Protein AF-A0AAN4ZSC1-F1 (afdb_monomer)

Foldseek 3Di:
DPDDVVVVLVVVLVVLVCCLVVLLVVLCVQQFFDDPVNLVQCQVVCCVPVVDHSVPDDDGDGDHRDQWGQDPVRDTDGDVSSVVSVVSNVVSVVVSVVSVVVVVVVVVVVVVVD

Mean predicted aligned error: 8.82 Å

Secondary structure (DSSP, 8-state):
----HHHHHHHHHHHHHHHHHHHHHHHHHHHHS--HHHHHHHHHHHHHHH---TTSS--S-------EEE-TTS-EEE-HHHHHHHHHHHHHHHHHHHHHHHHHHHHHHHHHH-

Organism: NCBI:txid1317129

Radius of gyration: 21.98 Å; Cα contacts (8 Å, |Δi|>4): 72; chains: 1; bounding box: 55×25×65 Å

Sequence (114 aa):
MKVRPWRNWLIVTTIADFIFVGGILFACFLGLIPTEVSRKAFAPILREVYNIDLFSMNKPGYLGIVYWVVNEEGFKEWIPRTVLVILWVIFLFFTTAAIILWCMLQIFWEFNKS

pLDDT: mean 80.47, std 10.05, range [44.56, 92.06]

Structure (mmCIF, N/CA/C/O backbone):
data_AF-A0AAN4ZSC1-F1
#
_entry.id   AF-A0AAN4ZSC1-F1
#
loop_
_atom_site.group_PDB
_atom_site.id
_atom_site.type_symbol
_atom_site.label_atom_id
_atom_site.label_alt_id
_atom_site.label_comp_id
_atom_site.label_asym_id
_atom_site.label_entity_id
_atom_site.label_seq_id
_atom_site.pdbx_PDB_ins_code
_atom_site.Cartn_x
_atom_site.Cartn_y
_atom_site.Cartn_z
_atom_site.occupancy
_atom_site.B_iso_or_equiv
_atom_site.auth_seq_id
_atom_site.auth_comp_id
_atom_site.auth_asym_id
_atom_site.auth_atom_id
_atom_site.pdbx_PDB_model_num
ATOM 1 N N . MET A 1 1 ? -32.750 5.640 28.656 1.00 44.56 1 MET A N 1
ATOM 2 C CA . MET A 1 1 ? -31.981 4.456 28.204 1.00 44.56 1 MET A CA 1
ATOM 3 C C . MET A 1 1 ? -30.499 4.756 28.368 1.00 44.56 1 MET A C 1
ATOM 5 O O . MET A 1 1 ? -30.047 5.740 27.800 1.00 44.56 1 MET A O 1
ATOM 9 N N . LYS A 1 2 ? -29.748 3.977 29.162 1.00 51.34 2 LYS A N 1
ATOM 10 C CA . LYS A 1 2 ? -28.281 4.115 29.237 1.00 51.34 2 LYS A CA 1
ATOM 11 C C . LYS A 1 2 ? -27.691 3.724 27.877 1.00 51.34 2 LYS A C 1
ATOM 13 O O . LYS A 1 2 ? -27.773 2.556 27.497 1.00 51.34 2 LYS A O 1
ATOM 18 N N . VAL A 1 3 ? -27.140 4.691 27.143 1.00 59.97 3 VAL A N 1
ATOM 19 C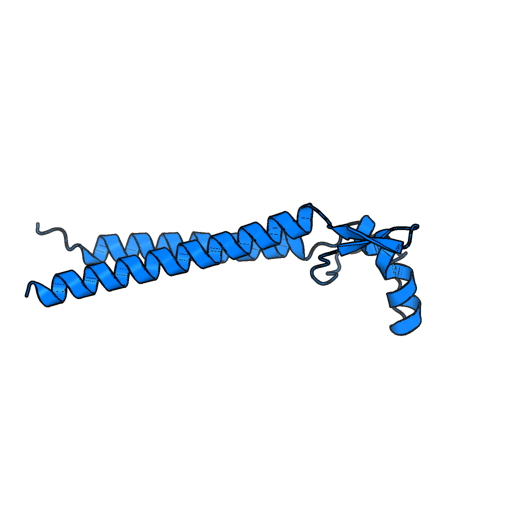 CA . VAL A 1 3 ? -26.345 4.429 25.936 1.00 59.97 3 VAL A CA 1
ATOM 20 C C . VAL A 1 3 ? -25.163 3.575 26.373 1.00 59.97 3 VAL A C 1
ATOM 22 O O . VAL A 1 3 ? -24.419 3.968 27.267 1.00 59.97 3 VAL A O 1
ATOM 25 N N . ARG A 1 4 ? -25.039 2.367 25.820 1.00 65.00 4 ARG A N 1
ATOM 26 C CA . ARG A 1 4 ? -23.932 1.479 26.167 1.00 65.00 4 ARG A CA 1
ATOM 27 C C . ARG A 1 4 ? -22.723 1.874 25.310 1.00 65.00 4 ARG A C 1
ATOM 29 O O . ARG A 1 4 ? -22.794 1.655 24.099 1.00 65.00 4 ARG A O 1
ATOM 36 N N . PRO A 1 5 ? -21.649 2.445 25.885 1.00 69.56 5 PRO A N 1
ATOM 37 C CA . PRO A 1 5 ? -20.542 3.009 25.111 1.00 69.56 5 PRO A CA 1
ATOM 38 C C . PRO A 1 5 ? -19.904 1.981 24.166 1.00 69.56 5 PRO A C 1
ATOM 40 O O . PRO A 1 5 ? -19.585 2.322 23.031 1.00 69.56 5 PRO A O 1
ATOM 43 N N . TRP A 1 6 ? -19.850 0.701 24.556 1.00 69.75 6 TRP A N 1
ATOM 44 C CA . TRP A 1 6 ? -19.326 -0.403 23.734 1.00 69.75 6 TRP A CA 1
ATOM 45 C C . TRP A 1 6 ? -19.985 -0.563 22.353 1.00 69.75 6 TRP A C 1
ATOM 47 O O . TRP A 1 6 ? -19.329 -1.018 21.420 1.00 69.75 6 TRP A O 1
ATOM 57 N N . ARG A 1 7 ? -21.257 -0.169 22.175 1.00 72.69 7 ARG A N 1
ATOM 58 C CA . ARG A 1 7 ? -21.910 -0.223 20.852 1.00 72.69 7 ARG A CA 1
ATOM 59 C C . ARG A 1 7 ? -21.344 0.819 19.891 1.00 72.69 7 ARG A C 1
ATOM 61 O O . ARG A 1 7 ? -21.202 0.523 18.711 1.00 72.69 7 ARG A O 1
ATOM 68 N N . ASN A 1 8 ? -20.997 2.005 20.390 1.00 78.00 8 ASN A N 1
ATOM 69 C CA . ASN A 1 8 ? -20.382 3.046 19.568 1.00 78.00 8 ASN A CA 1
ATOM 70 C C . ASN A 1 8 ? -18.958 2.637 19.169 1.00 78.00 8 ASN A C 1
ATOM 72 O O . ASN A 1 8 ? -18.567 2.837 18.023 1.00 78.00 8 ASN A O 1
ATOM 76 N N . TRP A 1 9 ? -18.229 1.979 20.075 1.00 75.81 9 TRP A N 1
ATOM 77 C CA . TRP A 1 9 ? -16.898 1.434 19.799 1.00 75.81 9 TRP A CA 1
ATOM 78 C C . TRP A 1 9 ? -16.910 0.374 18.697 1.00 75.81 9 TRP A C 1
ATOM 80 O O . TRP A 1 9 ? -16.109 0.469 17.775 1.00 75.81 9 TRP A O 1
ATOM 90 N N . LEU A 1 10 ? -17.859 -0.570 18.728 1.00 79.50 10 LEU A N 1
ATOM 91 C CA . LEU A 1 10 ? -17.992 -1.585 17.674 1.00 79.50 10 LEU A CA 1
ATOM 92 C C . LEU A 1 10 ? -18.278 -0.983 16.294 1.00 79.50 10 LEU A C 1
ATOM 94 O O . LEU A 1 10 ? -17.785 -1.485 15.286 1.00 79.50 10 LEU A O 1
ATOM 98 N N . ILE A 1 11 ? -19.071 0.088 16.229 1.00 84.31 11 ILE A N 1
ATOM 99 C CA . ILE A 1 11 ? -19.347 0.777 14.962 1.00 84.31 11 ILE A CA 1
ATOM 100 C C . ILE A 1 11 ? -18.068 1.440 14.440 1.00 84.31 11 ILE A C 1
ATOM 102 O O . ILE A 1 11 ? -17.740 1.285 13.267 1.00 84.31 11 ILE A O 1
ATOM 106 N N . VAL A 1 12 ? -17.317 2.125 15.310 1.00 82.19 12 VAL A N 1
ATOM 107 C CA . VAL A 1 12 ? -16.049 2.775 14.942 1.00 82.19 12 VAL A CA 1
ATOM 108 C C . VAL A 1 12 ? -15.022 1.755 14.452 1.00 82.19 12 VAL A C 1
ATOM 110 O O . VAL A 1 12 ? -14.413 1.977 13.407 1.00 82.19 12 VAL A O 1
ATOM 113 N N . THR A 1 13 ? -14.852 0.627 15.147 1.00 81.62 13 THR A N 1
ATOM 114 C CA . THR A 1 13 ? -13.902 -0.415 14.727 1.00 81.62 13 THR A CA 1
ATOM 115 C C . THR A 1 13 ? -14.314 -1.056 13.410 1.00 81.62 13 THR A C 1
ATOM 117 O O . THR A 1 13 ? -13.469 -1.246 12.545 1.00 81.62 13 THR A O 1
ATOM 120 N N . THR A 1 14 ? -15.609 -1.315 13.214 1.00 86.38 14 THR A N 1
ATOM 121 C CA . THR A 1 14 ? -16.126 -1.868 11.953 1.00 86.38 14 THR A CA 1
ATOM 122 C C . THR A 1 14 ? -15.867 -0.918 10.781 1.00 86.38 14 THR A C 1
ATOM 124 O O . THR A 1 14 ? -15.393 -1.343 9.732 1.00 86.38 14 THR A O 1
ATOM 127 N N . ILE A 1 15 ? -16.136 0.382 10.949 1.00 88.94 15 ILE A N 1
ATOM 128 C CA . ILE A 1 15 ? -15.876 1.389 9.908 1.00 88.94 15 ILE A CA 1
ATOM 129 C C . ILE A 1 15 ? -14.377 1.481 9.603 1.00 88.94 15 ILE A C 1
ATOM 131 O O . ILE A 1 15 ? -13.992 1.512 8.434 1.00 88.94 15 ILE A O 1
ATOM 135 N N . ALA A 1 16 ? -13.531 1.506 10.636 1.00 86.25 16 ALA A N 1
ATOM 136 C CA . ALA A 1 16 ? -12.082 1.543 10.469 1.00 86.25 16 ALA A CA 1
ATOM 137 C C . ALA A 1 16 ? -11.563 0.323 9.693 1.00 86.25 16 ALA A C 1
ATOM 139 O O . ALA A 1 16 ? -10.698 0.476 8.832 1.00 86.25 16 ALA A O 1
ATOM 140 N N . ASP A 1 17 ? -12.130 -0.859 9.941 1.00 86.19 17 ASP A N 1
ATOM 141 C CA . ASP A 1 17 ? -11.755 -2.099 9.261 1.00 86.19 17 ASP A CA 1
ATOM 142 C C . ASP A 1 17 ? -12.116 -2.063 7.767 1.00 86.19 17 ASP A C 1
ATOM 144 O O . ASP A 1 17 ? -11.279 -2.354 6.912 1.00 86.19 17 ASP A O 1
ATOM 148 N N . PHE A 1 18 ? -13.314 -1.578 7.416 1.00 91.75 18 PHE A N 1
ATOM 149 C CA . PHE A 1 18 ? -13.693 -1.372 6.012 1.00 91.75 18 PHE A CA 1
ATOM 150 C C . PHE A 1 18 ? -12.776 -0.378 5.290 1.00 91.75 18 PHE A C 1
ATOM 152 O O . PHE A 1 18 ? -12.392 -0.620 4.144 1.00 91.75 18 PHE A O 1
ATOM 159 N N . ILE A 1 19 ? -12.409 0.728 5.947 1.00 90.31 19 ILE A N 1
ATOM 160 C CA . ILE A 1 19 ? -11.476 1.716 5.387 1.00 90.31 19 ILE A CA 1
ATOM 161 C C . ILE A 1 19 ? -10.095 1.089 5.188 1.00 90.31 19 ILE A C 1
ATOM 163 O O . ILE A 1 19 ? -9.471 1.304 4.150 1.00 90.31 19 ILE A O 1
ATOM 167 N N . PHE A 1 20 ? -9.627 0.294 6.151 1.00 89.19 20 PHE A N 1
ATOM 168 C CA . PHE A 1 20 ? -8.337 -0.375 6.070 1.00 89.19 20 PHE A CA 1
ATOM 169 C C . PHE A 1 20 ? -8.305 -1.399 4.934 1.00 89.19 20 PHE A C 1
ATOM 171 O O . PHE A 1 20 ? -7.485 -1.277 4.027 1.00 89.19 20 PHE A O 1
ATOM 178 N N . VAL A 1 21 ? -9.231 -2.362 4.924 1.00 90.25 21 VAL A N 1
ATOM 179 C CA . VAL A 1 21 ? -9.299 -3.409 3.894 1.00 90.25 21 VAL A CA 1
ATOM 180 C C . VAL A 1 21 ? -9.514 -2.798 2.510 1.00 90.25 21 VAL A C 1
ATOM 182 O O . VAL A 1 21 ? -8.786 -3.125 1.572 1.00 90.25 21 VAL A O 1
ATOM 185 N N . GLY A 1 22 ? -10.460 -1.864 2.375 1.00 91.25 22 GLY A N 1
ATOM 186 C CA . GLY A 1 22 ? -10.713 -1.165 1.115 1.00 91.25 22 GLY A CA 1
ATOM 187 C C . GLY A 1 22 ? -9.504 -0.356 0.645 1.00 91.25 22 GLY A C 1
ATOM 188 O O . GLY A 1 22 ? -9.150 -0.391 -0.533 1.00 91.25 22 GLY A O 1
ATOM 189 N N . GLY A 1 23 ? -8.821 0.318 1.570 1.00 90.56 23 GLY A N 1
ATOM 190 C CA . GLY A 1 23 ? -7.612 1.083 1.297 1.00 90.56 23 GLY A CA 1
ATOM 191 C C . GLY A 1 23 ? -6.429 0.213 0.866 1.00 90.56 23 GLY A C 1
ATOM 192 O O . GLY A 1 23 ? -5.719 0.592 -0.064 1.00 90.56 23 GLY A O 1
ATOM 193 N N . ILE A 1 24 ? -6.242 -0.961 1.478 1.00 89.00 24 ILE A N 1
ATOM 194 C CA . ILE A 1 24 ? -5.219 -1.938 1.075 1.00 89.00 24 ILE A CA 1
ATOM 195 C C . ILE A 1 24 ? -5.538 -2.512 -0.304 1.00 89.00 24 ILE A C 1
ATOM 197 O O . ILE A 1 24 ? -4.659 -2.537 -1.162 1.00 89.00 24 ILE A O 1
ATOM 201 N N . LEU A 1 25 ? -6.787 -2.910 -0.563 1.00 90.12 25 LEU A N 1
ATOM 202 C CA . LEU A 1 25 ? -7.193 -3.401 -1.883 1.00 90.12 25 LEU A CA 1
ATOM 203 C C . LEU A 1 25 ? -6.957 -2.342 -2.964 1.00 90.12 25 LEU A C 1
ATOM 205 O O . LEU A 1 25 ? -6.376 -2.642 -4.006 1.00 90.12 25 LEU A O 1
ATOM 209 N N . PHE A 1 26 ? -7.338 -1.093 -2.699 1.00 88.31 26 PHE A N 1
ATOM 210 C CA . PHE A 1 26 ? -7.096 0.023 -3.608 1.00 88.31 26 PHE A CA 1
ATOM 211 C C . PHE A 1 26 ? -5.598 0.267 -3.845 1.00 88.31 26 PHE A C 1
ATOM 213 O O . PHE A 1 26 ? -5.170 0.438 -4.987 1.00 88.31 26 PHE A O 1
ATOM 220 N N . ALA A 1 27 ? -4.782 0.208 -2.789 1.00 87.38 27 ALA A N 1
ATOM 221 C CA . ALA A 1 27 ? -3.329 0.302 -2.886 1.00 87.38 27 ALA A CA 1
ATOM 222 C C . ALA A 1 27 ? -2.729 -0.843 -3.717 1.00 87.38 27 ALA A C 1
ATOM 224 O O . ALA A 1 27 ? -1.869 -0.593 -4.557 1.00 87.38 27 ALA A O 1
ATOM 225 N N . CYS A 1 28 ? -3.212 -2.078 -3.556 1.00 84.31 28 CYS A N 1
ATOM 226 C CA . CYS A 1 28 ? -2.813 -3.214 -4.384 1.00 84.31 28 CYS A CA 1
ATOM 227 C C . CYS A 1 28 ? -3.186 -2.996 -5.854 1.00 84.31 28 CYS A C 1
ATOM 229 O O . CYS A 1 28 ? -2.342 -3.190 -6.725 1.00 84.31 28 CYS A O 1
ATOM 231 N N . PHE A 1 29 ? -4.406 -2.534 -6.143 1.00 84.12 29 PHE A N 1
ATOM 232 C CA . PHE A 1 29 ? -4.817 -2.206 -7.510 1.00 84.12 29 PHE A CA 1
ATOM 233 C C . PHE A 1 29 ? -3.926 -1.129 -8.132 1.00 84.12 29 PHE A C 1
ATOM 235 O O . PHE A 1 29 ? -3.508 -1.260 -9.278 1.00 84.12 29 PHE A O 1
ATOM 242 N N . LEU A 1 30 ? -3.583 -0.074 -7.396 1.00 83.12 30 LEU A N 1
ATOM 243 C CA . LEU A 1 30 ? -2.714 0.973 -7.929 1.00 83.12 30 LEU A CA 1
ATOM 244 C C . LEU A 1 30 ? -1.246 0.545 -8.029 1.00 83.12 30 LEU A C 1
ATOM 246 O O . LEU A 1 30 ? -0.584 0.905 -8.997 1.00 83.12 30 LEU A O 1
ATOM 250 N N . GLY A 1 31 ? -0.730 -0.198 -7.054 1.00 79.31 31 GLY A N 1
ATOM 251 C CA . GLY A 1 31 ? 0.688 -0.543 -6.949 1.00 79.31 31 GLY A CA 1
ATOM 252 C C . GLY A 1 31 ? 1.115 -1.752 -7.778 1.00 79.31 31 GLY A C 1
ATOM 253 O O . GLY A 1 31 ? 2.257 -1.793 -8.224 1.00 79.31 31 GLY A O 1
ATOM 254 N N . LEU A 1 32 ? 0.220 -2.722 -7.995 1.00 76.94 32 LEU A N 1
ATOM 255 C CA . LEU A 1 32 ? 0.524 -3.961 -8.725 1.00 76.94 32 LEU A CA 1
ATOM 256 C C . LEU A 1 32 ? 0.232 -3.866 -10.227 1.00 76.94 32 LEU A C 1
ATOM 258 O O . LEU A 1 32 ? 0.603 -4.766 -10.979 1.00 76.94 32 LEU A O 1
ATOM 262 N N . ILE A 1 33 ? -0.436 -2.799 -10.679 1.00 78.12 33 ILE A N 1
ATOM 263 C CA . ILE A 1 33 ? -0.598 -2.544 -12.112 1.00 78.12 33 ILE A CA 1
ATOM 264 C C . ILE A 1 33 ? 0.728 -1.988 -12.650 1.00 78.12 33 ILE A C 1
ATOM 266 O O . ILE A 1 33 ? 1.107 -0.873 -12.263 1.00 78.12 33 ILE A O 1
ATOM 270 N N . PRO A 1 34 ? 1.419 -2.722 -13.546 1.00 73.44 34 PRO A N 1
ATOM 271 C CA . PRO A 1 34 ? 2.682 -2.277 -14.108 1.00 73.44 34 PRO A CA 1
ATOM 272 C C . PRO A 1 34 ? 2.502 -0.981 -14.884 1.00 73.44 34 PRO A C 1
ATOM 274 O O . PRO A 1 34 ? 1.588 -0.830 -15.695 1.00 73.44 34 PRO A O 1
ATOM 277 N N . THR A 1 35 ? 3.419 -0.048 -1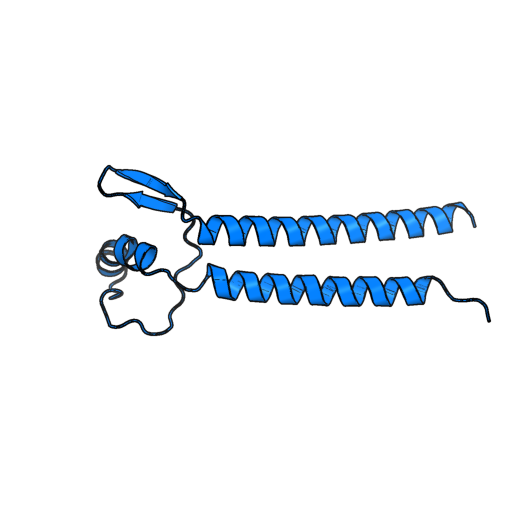4.665 1.00 76.06 35 THR A N 1
ATOM 278 C CA . THR A 1 35 ? 3.528 1.149 -15.499 1.00 76.06 35 THR A CA 1
ATOM 279 C C . THR A 1 35 ? 4.359 0.833 -16.736 1.00 76.06 35 THR A C 1
ATOM 281 O O . THR A 1 35 ? 5.276 0.011 -16.685 1.00 76.06 35 THR A O 1
ATOM 284 N N . GLU A 1 36 ? 4.099 1.529 -17.842 1.00 79.19 36 GLU A N 1
ATOM 285 C CA . GLU A 1 36 ? 4.883 1.380 -19.077 1.00 79.19 36 GLU A CA 1
ATOM 286 C C . GLU A 1 36 ? 6.385 1.624 -18.861 1.00 79.19 36 GLU A C 1
ATOM 288 O O . GLU A 1 36 ? 7.217 0.969 -19.486 1.00 79.19 36 GLU A O 1
ATOM 293 N N . VAL A 1 37 ? 6.733 2.512 -17.925 1.00 78.75 37 VAL A N 1
ATOM 294 C CA . VAL A 1 37 ? 8.119 2.794 -17.521 1.00 78.75 37 VAL A CA 1
ATOM 295 C C . VAL A 1 37 ? 8.767 1.553 -16.907 1.00 78.75 37 VAL A C 1
ATOM 297 O O . VAL A 1 37 ? 9.798 1.090 -17.388 1.00 78.75 37 VAL A O 1
ATOM 300 N N . SER A 1 38 ? 8.127 0.962 -15.892 1.00 77.56 38 SER A N 1
ATOM 301 C CA . SER A 1 38 ? 8.624 -0.269 -15.268 1.00 77.56 38 SER A CA 1
ATOM 302 C C . SER A 1 38 ? 8.687 -1.426 -16.271 1.00 77.56 38 SER A C 1
ATOM 304 O O . SER A 1 38 ? 9.673 -2.154 -16.323 1.00 77.56 38 SER A O 1
ATOM 306 N N . ARG A 1 39 ? 7.683 -1.548 -17.147 1.00 78.38 39 ARG A N 1
ATOM 307 C CA . ARG A 1 39 ? 7.621 -2.605 -18.156 1.00 78.38 39 ARG A CA 1
ATOM 308 C C . ARG A 1 39 ? 8.815 -2.550 -19.101 1.00 78.38 39 ARG A C 1
ATOM 310 O O . ARG A 1 39 ? 9.461 -3.570 -19.296 1.00 78.38 39 ARG A O 1
ATOM 317 N N . LYS A 1 40 ? 9.143 -1.371 -19.636 1.00 80.81 40 LYS A N 1
ATOM 318 C CA . LYS A 1 40 ? 10.302 -1.195 -20.524 1.00 80.81 40 LYS A CA 1
ATOM 319 C C . LYS A 1 40 ? 11.627 -1.469 -19.816 1.00 80.81 40 LYS A C 1
ATOM 321 O O . LYS A 1 40 ? 12.4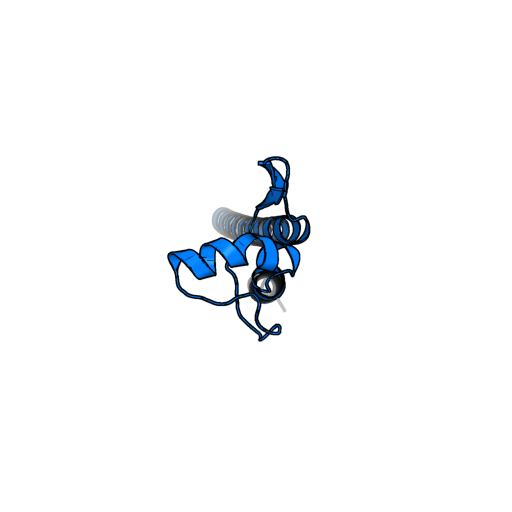84 -2.121 -20.400 1.00 80.81 40 LYS A O 1
ATOM 326 N N . ALA A 1 41 ? 11.767 -1.022 -18.568 1.00 81.94 41 ALA A N 1
ATOM 327 C CA . ALA A 1 41 ? 12.992 -1.213 -17.796 1.00 81.94 41 ALA A CA 1
ATOM 328 C C . ALA A 1 41 ? 13.279 -2.697 -17.496 1.00 81.94 41 ALA A C 1
ATOM 330 O O . ALA A 1 41 ? 14.419 -3.140 -17.610 1.00 81.94 41 ALA A O 1
ATOM 331 N N . PHE A 1 42 ? 12.253 -3.484 -17.150 1.00 81.62 42 PHE A N 1
ATOM 332 C CA . PHE A 1 42 ? 12.427 -4.898 -16.786 1.00 81.62 42 PHE A CA 1
ATOM 333 C C . PHE A 1 42 ? 12.225 -5.883 -17.942 1.00 81.62 42 PHE A C 1
ATOM 335 O O . PHE A 1 42 ? 12.624 -7.039 -17.815 1.00 81.62 42 PHE A O 1
ATOM 342 N N . ALA A 1 43 ? 11.651 -5.451 -19.070 1.00 83.19 43 ALA A N 1
ATOM 343 C CA . ALA A 1 43 ? 11.452 -6.288 -20.252 1.00 83.19 43 ALA A CA 1
ATOM 344 C C . ALA A 1 43 ? 12.707 -7.037 -20.739 1.00 83.19 43 ALA A C 1
ATOM 346 O O . ALA A 1 43 ? 12.584 -8.240 -20.976 1.00 83.19 43 ALA A O 1
ATOM 347 N N . PRO A 1 44 ? 13.900 -6.416 -20.874 1.00 84.88 44 PRO A N 1
ATOM 348 C CA . PRO A 1 44 ? 15.082 -7.148 -21.330 1.00 84.88 44 PRO A CA 1
ATOM 349 C C . PRO A 1 44 ? 15.500 -8.238 -20.334 1.00 84.88 44 PRO A C 1
ATOM 351 O O . PRO A 1 44 ? 15.692 -9.383 -20.731 1.00 84.88 44 PRO A O 1
ATOM 354 N N . ILE A 1 45 ? 15.537 -7.915 -19.037 1.00 84.31 45 ILE A N 1
ATOM 355 C CA . ILE A 1 45 ? 15.9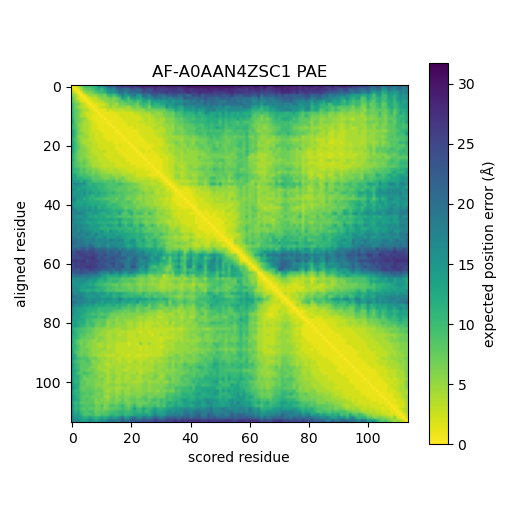63 -8.839 -17.974 1.00 84.31 45 ILE A CA 1
ATOM 356 C C . ILE A 1 45 ? 14.994 -10.020 -17.850 1.00 84.31 45 ILE A C 1
ATOM 358 O O . ILE A 1 45 ? 15.414 -11.171 -17.758 1.00 84.31 45 ILE A O 1
ATOM 362 N N . LEU A 1 46 ? 13.685 -9.756 -17.857 1.00 84.06 46 LEU A N 1
ATOM 363 C CA . LEU A 1 46 ? 12.668 -10.804 -17.730 1.00 84.06 46 LEU A CA 1
ATOM 364 C C . LEU A 1 46 ? 12.622 -11.721 -18.953 1.00 84.06 46 LEU A C 1
ATOM 366 O O . LEU A 1 46 ? 12.383 -12.922 -18.814 1.00 84.06 46 LEU A O 1
ATOM 370 N N . ARG A 1 47 ? 12.905 -11.180 -20.137 1.00 83.62 47 ARG A N 1
ATOM 371 C CA . ARG A 1 47 ? 13.020 -11.973 -21.356 1.00 83.62 47 ARG A CA 1
ATOM 372 C C . ARG A 1 47 ? 14.270 -12.846 -21.348 1.00 83.62 47 ARG A C 1
ATOM 374 O O . ARG A 1 47 ? 14.180 -14.013 -21.697 1.00 83.62 47 ARG A O 1
ATOM 381 N N . GLU A 1 48 ? 15.413 -12.302 -20.948 1.00 87.31 48 GLU A N 1
ATOM 382 C CA . GLU A 1 48 ? 16.685 -13.029 -20.960 1.00 87.31 48 GLU A CA 1
ATOM 383 C C . GLU A 1 48 ? 16.746 -14.118 -19.882 1.00 87.31 48 GLU A C 1
ATOM 385 O O . GLU A 1 48 ? 17.085 -15.261 -20.174 1.00 87.31 48 GLU A O 1
ATOM 390 N N . VAL A 1 49 ? 16.377 -13.784 -18.642 1.00 88.50 49 VAL A N 1
ATOM 391 C CA . VAL A 1 49 ? 16.545 -14.681 -17.486 1.00 88.50 49 VAL A CA 1
ATOM 392 C C . VAL A 1 49 ? 15.379 -15.656 -17.339 1.00 88.50 49 VAL A C 1
ATOM 394 O O . VAL A 1 49 ? 15.579 -16.813 -16.976 1.00 88.50 49 VAL A O 1
ATOM 397 N N . TYR A 1 50 ? 14.155 -15.196 -17.608 1.00 83.06 50 TYR A N 1
ATOM 398 C CA . TYR A 1 50 ? 12.933 -15.958 -17.329 1.00 83.06 50 TYR A CA 1
ATOM 399 C C . TYR A 1 50 ? 12.154 -16.349 -18.591 1.00 83.06 50 TYR A C 1
ATOM 401 O O . TYR A 1 50 ? 11.137 -17.031 -18.482 1.00 83.06 50 TYR A O 1
ATOM 409 N N . ASN A 1 51 ? 12.613 -15.947 -19.782 1.00 81.69 51 ASN A N 1
ATOM 410 C CA . ASN A 1 51 ? 11.933 -16.181 -21.060 1.00 81.69 51 ASN A CA 1
ATOM 411 C C . ASN A 1 51 ? 10.489 -15.629 -21.101 1.00 81.69 51 ASN A C 1
ATOM 413 O O . ASN A 1 51 ? 9.603 -16.206 -21.733 1.00 81.69 51 ASN A O 1
ATOM 417 N N . ILE A 1 52 ? 10.243 -14.507 -20.409 1.00 80.31 52 ILE A N 1
ATOM 418 C CA . ILE A 1 52 ? 8.944 -13.818 -20.363 1.00 80.31 52 ILE A CA 1
ATOM 419 C C . ILE A 1 52 ? 8.983 -12.595 -21.288 1.00 80.31 52 ILE A C 1
ATOM 421 O O . ILE A 1 52 ? 9.737 -11.652 -21.050 1.00 80.31 52 ILE A O 1
ATOM 425 N N . ASP A 1 53 ? 8.143 -12.576 -22.326 1.00 78.06 53 ASP A N 1
ATOM 426 C CA . ASP A 1 53 ? 8.084 -11.461 -23.279 1.00 78.06 53 ASP A CA 1
ATOM 427 C C . ASP A 1 53 ? 7.123 -10.337 -22.844 1.00 78.06 53 ASP A C 1
ATOM 429 O O . ASP A 1 53 ? 5.915 -10.361 -23.109 1.00 78.06 53 ASP A O 1
ATOM 433 N N . LEU A 1 54 ? 7.687 -9.308 -22.208 1.00 72.94 54 LEU A N 1
ATOM 434 C CA . LEU A 1 54 ? 6.978 -8.085 -21.816 1.00 72.94 54 LEU A CA 1
ATOM 435 C C . LEU A 1 54 ? 6.832 -7.043 -22.940 1.00 72.94 54 LEU A C 1
ATOM 437 O O . LEU A 1 54 ? 6.155 -6.032 -22.729 1.00 72.94 54 LEU A O 1
ATOM 441 N N . PHE A 1 55 ? 7.438 -7.261 -24.115 1.00 74.62 55 PHE A N 1
ATOM 442 C CA . PHE A 1 55 ? 7.294 -6.365 -25.273 1.00 74.62 55 PHE A CA 1
ATOM 443 C C . PHE A 1 55 ? 5.977 -6.580 -26.029 1.00 74.62 55 PHE A C 1
ATOM 445 O O . PHE A 1 55 ? 5.588 -5.751 -26.853 1.00 74.62 55 PHE A O 1
ATOM 452 N N . SER A 1 56 ? 5.273 -7.675 -25.739 1.00 71.56 56 SER A N 1
ATOM 453 C CA . SER A 1 56 ? 3.954 -7.966 -26.292 1.00 71.56 56 SER A CA 1
ATOM 454 C C . SER A 1 56 ? 2.909 -6.891 -25.923 1.00 71.56 56 SER A C 1
ATOM 456 O O . SER A 1 56 ? 3.066 -6.121 -24.965 1.00 71.56 56 SER A O 1
ATOM 458 N N . MET A 1 57 ? 1.831 -6.789 -26.721 1.00 65.94 57 MET A N 1
ATOM 459 C CA . MET A 1 57 ? 0.719 -5.865 -26.434 1.00 65.94 57 MET A CA 1
ATOM 460 C C . MET A 1 57 ? 0.234 -6.051 -24.997 1.00 65.94 57 MET A C 1
ATOM 462 O O . MET A 1 57 ? 0.087 -7.183 -24.541 1.00 65.94 57 MET A O 1
ATOM 466 N N . ASN A 1 58 ? -0.002 -4.929 -24.313 1.00 56.94 58 ASN A N 1
ATOM 467 C CA . ASN A 1 58 ? -0.277 -4.872 -22.882 1.00 56.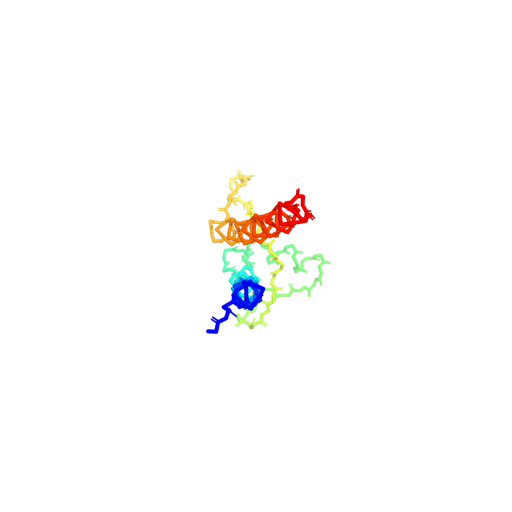94 58 ASN A CA 1
ATOM 468 C C . ASN A 1 58 ? -1.518 -5.720 -22.540 1.00 56.94 58 ASN A C 1
ATOM 470 O O . ASN A 1 58 ? -2.657 -5.297 -22.735 1.00 56.94 58 ASN A O 1
ATOM 474 N N . LYS A 1 59 ? -1.284 -6.956 -22.095 1.00 57.59 59 LYS A N 1
ATOM 475 C CA . LYS A 1 59 ? -2.296 -7.827 -21.497 1.00 57.59 59 LYS A CA 1
ATOM 476 C C . LYS A 1 59 ? -2.256 -7.605 -19.985 1.00 57.59 59 LYS A C 1
ATOM 478 O O . LYS A 1 59 ? -1.164 -7.402 -19.454 1.00 57.59 59 LYS A O 1
ATOM 483 N N . PRO A 1 60 ? -3.400 -7.647 -19.280 1.00 53.66 60 PRO A N 1
ATOM 484 C CA . PRO A 1 60 ? -3.425 -7.444 -17.837 1.00 53.66 60 PRO A CA 1
ATOM 485 C C . PRO A 1 60 ? -2.556 -8.510 -17.159 1.00 53.66 60 PRO A C 1
ATOM 487 O O . PRO A 1 60 ? -2.884 -9.693 -17.159 1.00 53.66 60 PRO A O 1
ATOM 490 N N . GLY A 1 61 ? -1.422 -8.078 -16.622 1.00 55.41 61 GLY A N 1
ATOM 491 C CA . GLY A 1 61 ? -0.469 -8.896 -15.890 1.00 55.41 61 GLY A CA 1
ATOM 492 C C . GLY A 1 61 ? 0.116 -8.069 -14.756 1.00 55.41 61 GLY A C 1
ATOM 493 O O . GLY A 1 61 ? 0.216 -6.848 -14.864 1.00 55.41 61 GLY A O 1
ATOM 494 N N . TYR A 1 62 ? 0.461 -8.720 -13.652 1.00 56.50 62 TYR A N 1
ATOM 495 C CA . TYR A 1 62 ? 0.987 -8.053 -12.467 1.00 56.50 62 TYR A CA 1
ATOM 496 C C . TYR A 1 62 ? 2.510 -8.135 -12.491 1.00 56.50 62 TYR A C 1
ATOM 498 O O . TYR A 1 62 ? 3.081 -9.221 -12.392 1.00 56.50 62 TYR A O 1
ATOM 506 N N . LEU A 1 63 ? 3.170 -6.988 -12.622 1.00 61.25 63 LEU A N 1
ATOM 507 C CA . LEU A 1 63 ? 4.569 -6.872 -12.230 1.00 61.25 63 LEU A CA 1
ATOM 508 C C . LEU A 1 63 ? 4.548 -6.569 -10.729 1.00 61.25 63 LEU A 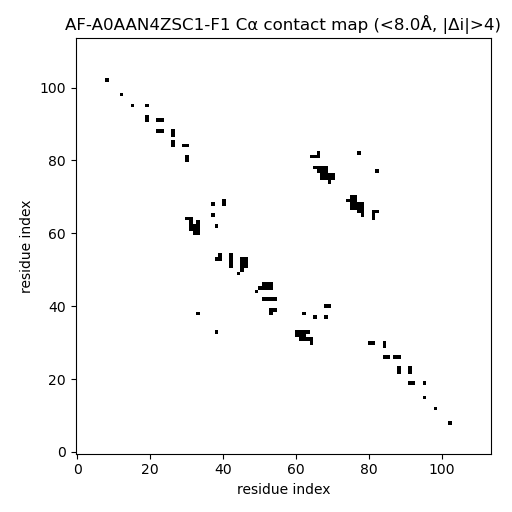C 1
ATOM 510 O O . LEU A 1 63 ? 3.724 -5.771 -10.278 1.00 61.25 63 LEU A O 1
ATOM 514 N N . GLY A 1 64 ? 5.396 -7.235 -9.943 1.00 64.88 64 GLY A N 1
ATOM 515 C CA . GLY A 1 64 ? 5.519 -6.934 -8.514 1.00 64.88 64 GLY A CA 1
ATOM 516 C C . GLY A 1 64 ? 5.755 -5.438 -8.268 1.00 64.88 64 GLY A C 1
ATOM 517 O O . GLY A 1 64 ? 6.124 -4.700 -9.179 1.00 64.88 64 GLY A O 1
ATOM 518 N N . ILE A 1 65 ? 5.545 -4.977 -7.034 1.00 67.88 65 ILE A N 1
ATOM 519 C CA . ILE A 1 65 ? 5.700 -3.557 -6.682 1.00 67.88 65 ILE A CA 1
ATOM 520 C C . ILE A 1 65 ? 7.135 -3.101 -6.997 1.00 67.88 65 ILE A C 1
ATOM 522 O O . ILE A 1 65 ? 8.081 -3.467 -6.300 1.00 67.88 65 ILE A O 1
ATOM 526 N N . VAL A 1 66 ? 7.293 -2.296 -8.052 1.00 76.56 66 VAL A N 1
ATOM 527 C CA . VAL A 1 66 ? 8.579 -1.710 -8.448 1.00 76.56 66 VAL A CA 1
ATOM 528 C C . VAL A 1 66 ? 8.750 -0.361 -7.761 1.00 76.56 66 VAL A C 1
ATOM 530 O O . VAL A 1 66 ? 8.055 0.606 -8.079 1.00 76.56 66 VAL A O 1
ATOM 533 N N . TYR A 1 67 ? 9.710 -0.294 -6.841 1.00 76.75 67 TYR A N 1
ATOM 534 C CA . TYR A 1 67 ? 10.031 0.900 -6.053 1.00 76.75 67 TYR A CA 1
ATOM 535 C C . TYR A 1 67 ? 10.855 1.933 -6.833 1.00 76.75 67 TYR A C 1
ATOM 537 O O . TYR A 1 67 ? 10.625 3.137 -6.722 1.00 76.75 67 TYR A O 1
ATOM 545 N N . TRP A 1 68 ? 11.813 1.455 -7.626 1.00 82.75 68 TRP A N 1
ATOM 546 C CA . TRP A 1 68 ? 12.761 2.275 -8.370 1.00 82.75 68 TRP A CA 1
ATOM 547 C C . TRP A 1 68 ? 13.171 1.575 -9.671 1.00 82.75 68 TRP A C 1
ATOM 549 O O . TRP A 1 68 ? 13.097 0.349 -9.774 1.00 82.75 68 TRP A O 1
ATOM 559 N N . VAL A 1 69 ? 13.601 2.362 -10.653 1.00 84.12 69 VAL A N 1
ATOM 560 C CA . VAL A 1 69 ? 14.170 1.904 -11.930 1.00 84.12 69 VAL A CA 1
ATOM 561 C C . VAL A 1 69 ? 15.551 2.526 -12.130 1.00 84.12 69 VAL A C 1
ATOM 563 O O . VAL A 1 69 ? 15.852 3.569 -11.555 1.00 84.12 69 VAL A O 1
ATOM 566 N N . VAL A 1 70 ? 16.417 1.865 -12.897 1.00 81.88 70 VAL A N 1
ATOM 567 C CA . VAL A 1 70 ? 17.709 2.432 -13.315 1.00 81.88 70 VAL A CA 1
ATOM 568 C C . VAL A 1 70 ? 17.466 3.239 -14.586 1.00 81.88 70 VAL A C 1
ATOM 570 O O . VAL A 1 70 ? 16.951 2.684 -15.555 1.00 81.88 70 VAL A O 1
ATOM 573 N N . ASN A 1 71 ? 17.801 4.527 -14.576 1.00 80.25 71 ASN A N 1
ATOM 574 C CA . ASN A 1 71 ? 17.761 5.371 -15.770 1.00 80.25 71 ASN A CA 1
ATOM 575 C C . ASN A 1 71 ? 18.940 5.037 -16.713 1.00 80.25 71 ASN A C 1
ATOM 577 O O . ASN A 1 71 ? 19.886 4.365 -16.307 1.00 80.25 71 ASN A O 1
ATOM 581 N N . GLU A 1 72 ? 18.926 5.531 -17.952 1.00 80.81 72 GLU A N 1
ATOM 582 C CA . GLU A 1 72 ? 19.979 5.308 -18.961 1.00 80.81 72 GLU A CA 1
ATOM 583 C C . GLU A 1 72 ? 21.380 5.732 -18.477 1.00 80.81 72 GLU A C 1
ATOM 585 O O . GLU A 1 72 ? 22.386 5.148 -18.867 1.00 80.81 72 GLU A O 1
ATOM 590 N N . GLU A 1 73 ? 21.442 6.692 -17.553 1.00 83.88 73 GLU A N 1
ATOM 591 C CA . GLU A 1 73 ? 22.671 7.180 -16.913 1.00 83.88 73 GLU A CA 1
ATOM 592 C C . GLU A 1 73 ? 23.165 6.298 -15.743 1.00 83.88 73 GLU A C 1
ATOM 594 O O . GLU A 1 73 ? 24.167 6.607 -15.101 1.00 83.88 73 GLU A O 1
ATOM 599 N N . GLY A 1 74 ? 22.461 5.208 -15.417 1.00 83.19 74 GLY A N 1
ATOM 600 C CA . GLY A 1 74 ? 22.796 4.307 -14.308 1.00 83.19 74 GLY A CA 1
ATOM 601 C C . GLY A 1 74 ? 22.291 4.761 -12.930 1.00 83.19 74 GLY A C 1
ATOM 602 O O . GLY A 1 74 ? 22.478 4.051 -11.938 1.00 83.19 74 GLY A O 1
ATOM 603 N N . PHE A 1 75 ? 21.630 5.918 -12.838 1.00 87.50 75 PHE A N 1
ATOM 604 C CA . PHE A 1 75 ? 21.068 6.424 -11.583 1.00 87.50 75 PHE A CA 1
ATOM 605 C C . PHE A 1 75 ? 19.730 5.769 -11.229 1.00 87.50 75 PHE A C 1
ATOM 607 O O . PHE A 1 75 ? 18.935 5.419 -12.100 1.00 87.50 75 PHE A O 1
ATOM 614 N N . LYS A 1 76 ? 19.469 5.624 -9.924 1.00 85.88 76 LYS A N 1
ATOM 615 C CA . LYS A 1 76 ? 18.197 5.104 -9.405 1.00 85.88 76 LYS A CA 1
ATOM 616 C C . LYS A 1 76 ? 17.143 6.203 -9.402 1.00 85.88 76 LYS A C 1
ATOM 618 O O . LYS A 1 76 ? 17.262 7.168 -8.652 1.00 85.88 76 LYS A O 1
ATOM 623 N N . GLU A 1 77 ? 16.092 6.009 -10.179 1.00 87.25 77 GLU A N 1
ATOM 624 C CA . GLU A 1 77 ? 14.940 6.894 -10.231 1.00 87.25 77 GLU A CA 1
ATOM 625 C C . GLU A 1 77 ? 13.755 6.256 -9.502 1.00 87.25 77 GLU A C 1
ATOM 627 O O . GLU A 1 77 ? 13.384 5.102 -9.740 1.00 87.25 77 GLU A O 1
ATOM 632 N N . TRP A 1 78 ? 13.170 7.004 -8.572 1.00 85.44 78 TRP A N 1
ATOM 633 C CA . TRP A 1 78 ? 12.011 6.559 -7.808 1.00 85.44 78 TRP A CA 1
ATOM 634 C C . TRP A 1 78 ? 10.740 6.749 -8.622 1.00 85.44 78 TRP A C 1
ATOM 636 O O . TRP A 1 78 ? 10.502 7.826 -9.160 1.00 85.44 78 TRP A O 1
ATOM 646 N N . ILE A 1 79 ? 9.878 5.731 -8.656 1.00 85.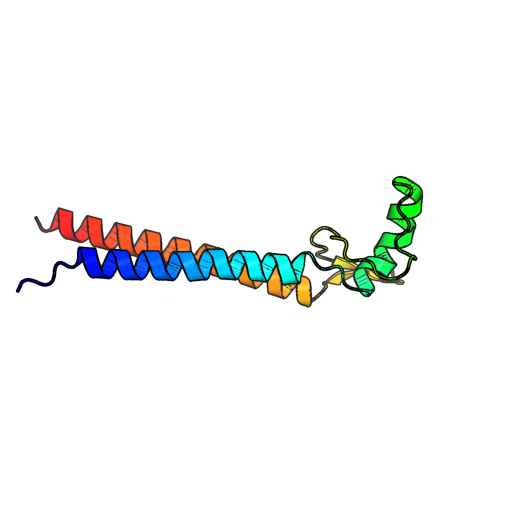38 79 ILE A N 1
ATOM 647 C CA . ILE A 1 79 ? 8.580 5.852 -9.322 1.00 85.38 79 ILE A CA 1
ATOM 648 C C . ILE A 1 79 ? 7.614 6.537 -8.341 1.00 85.38 79 ILE A C 1
ATOM 650 O O . ILE A 1 79 ? 7.188 5.900 -7.371 1.00 85.38 79 ILE A O 1
ATOM 654 N N . PRO A 1 80 ? 7.206 7.801 -8.575 1.00 84.69 80 PRO A N 1
ATOM 655 C CA . PRO A 1 80 ? 6.427 8.575 -7.605 1.00 84.69 80 PRO A CA 1
ATOM 656 C C . PRO A 1 80 ? 5.084 7.915 -7.285 1.00 84.69 80 PRO A C 1
ATOM 658 O O . PRO A 1 80 ? 4.639 7.928 -6.140 1.00 84.69 80 PRO A O 1
ATOM 661 N N . ARG A 1 81 ? 4.466 7.255 -8.275 1.00 83.19 81 ARG A N 1
ATOM 662 C CA . ARG A 1 81 ? 3.228 6.486 -8.089 1.00 83.19 81 ARG A CA 1
ATOM 663 C C . ARG A 1 81 ? 3.397 5.380 -7.048 1.00 83.19 81 ARG A C 1
ATOM 665 O O . ARG A 1 81 ? 2.563 5.262 -6.157 1.00 83.19 81 ARG A O 1
ATOM 672 N N . THR A 1 82 ? 4.469 4.595 -7.139 1.00 84.19 82 THR A N 1
ATOM 673 C CA . THR A 1 82 ? 4.732 3.511 -6.187 1.00 84.19 82 THR A CA 1
ATOM 674 C C . THR A 1 82 ? 5.027 4.070 -4.798 1.00 84.19 82 THR A C 1
ATOM 676 O O . THR A 1 82 ? 4.483 3.575 -3.815 1.00 84.19 82 THR A O 1
ATOM 679 N N . VAL A 1 83 ? 5.821 5.143 -4.710 1.00 86.81 83 VAL A N 1
ATOM 680 C CA . VAL A 1 83 ? 6.128 5.816 -3.436 1.00 86.81 83 VAL A CA 1
ATOM 681 C C . VAL A 1 83 ? 4.852 6.302 -2.746 1.00 86.81 83 VAL A C 1
ATOM 683 O O . VAL A 1 83 ? 4.673 6.053 -1.556 1.00 86.81 83 VAL A O 1
ATOM 686 N N . LEU A 1 84 ? 3.926 6.918 -3.486 1.00 89.69 84 LEU A N 1
ATOM 687 C CA . LEU A 1 84 ? 2.631 7.340 -2.946 1.00 89.69 84 LEU A CA 1
ATOM 688 C C . LEU A 1 84 ? 1.794 6.160 -2.441 1.00 89.69 84 LEU A C 1
ATOM 690 O O . LEU A 1 84 ? 1.212 6.249 -1.363 1.00 89.69 84 LEU A O 1
ATOM 694 N N . VAL A 1 85 ? 1.760 5.045 -3.178 1.00 88.25 85 VAL A N 1
ATOM 695 C CA . VAL A 1 85 ? 1.056 3.825 -2.748 1.00 88.25 85 VAL A CA 1
ATOM 696 C C . VAL A 1 85 ? 1.654 3.269 -1.452 1.00 88.25 85 VAL A C 1
ATOM 698 O O . VAL A 1 85 ? 0.916 2.880 -0.551 1.00 88.25 85 VAL A O 1
ATOM 701 N N . ILE A 1 86 ? 2.979 3.274 -1.309 1.00 87.75 86 ILE A N 1
ATOM 702 C CA . ILE A 1 86 ? 3.652 2.801 -0.090 1.00 87.75 86 ILE A CA 1
ATOM 703 C C . ILE A 1 86 ? 3.346 3.718 1.090 1.00 87.75 86 ILE A C 1
ATOM 705 O O . ILE A 1 86 ? 2.984 3.232 2.160 1.00 87.75 86 ILE A O 1
ATOM 709 N N . LEU A 1 87 ? 3.441 5.036 0.898 1.00 91.12 87 LEU A N 1
ATOM 710 C CA . LEU A 1 87 ? 3.087 6.014 1.928 1.00 91.12 87 LEU A CA 1
ATOM 711 C C . LEU A 1 87 ? 1.632 5.850 2.378 1.00 91.12 87 LEU A C 1
ATOM 713 O O . LEU A 1 87 ? 1.348 5.917 3.572 1.00 91.12 87 LEU A O 1
ATOM 717 N N . TRP A 1 88 ? 0.726 5.570 1.441 1.00 91.12 88 TRP A N 1
ATOM 718 C CA . TRP A 1 88 ? -0.674 5.283 1.734 1.00 91.12 88 TRP A CA 1
ATOM 719 C C . TRP A 1 88 ? -0.846 4.031 2.605 1.00 91.12 88 TRP A C 1
ATOM 721 O O . TRP A 1 88 ? -1.542 4.073 3.617 1.00 91.12 88 TRP A O 1
ATOM 731 N N . VAL A 1 89 ? -0.176 2.927 2.262 1.00 89.94 89 VAL A N 1
ATOM 732 C CA . VAL A 1 89 ? -0.212 1.686 3.057 1.00 89.94 89 VAL A CA 1
ATOM 733 C C . VAL A 1 89 ? 0.365 1.907 4.457 1.00 89.94 89 VAL A C 1
ATOM 735 O O . VAL A 1 89 ? -0.222 1.463 5.442 1.00 89.94 89 VAL A O 1
ATOM 738 N N . ILE A 1 90 ? 1.478 2.637 4.562 1.00 90.94 90 ILE A N 1
ATOM 739 C CA . ILE A 1 90 ? 2.094 2.996 5.844 1.00 90.94 90 ILE A CA 1
ATOM 740 C C . ILE A 1 90 ? 1.115 3.815 6.696 1.00 90.94 90 ILE A C 1
ATOM 742 O O . ILE A 1 90 ? 0.930 3.531 7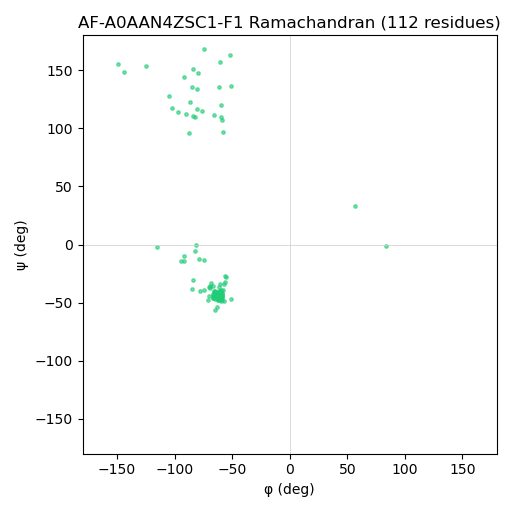.880 1.00 90.94 90 ILE A O 1
ATOM 746 N N . PHE A 1 91 ? 0.444 4.798 6.098 1.00 92.06 91 PHE A N 1
ATOM 747 C CA . PHE A 1 91 ? -0.556 5.613 6.782 1.00 92.06 91 PHE A CA 1
ATOM 748 C C . PHE A 1 91 ? -1.740 4.775 7.293 1.00 92.06 91 PHE A C 1
ATOM 750 O O . PHE A 1 91 ? -2.141 4.911 8.451 1.00 92.06 91 PHE A O 1
ATOM 757 N N . LEU A 1 92 ? -2.271 3.861 6.476 1.00 90.62 92 LEU A N 1
ATOM 758 C CA . LEU A 1 92 ? -3.324 2.925 6.890 1.00 90.62 92 LEU A CA 1
ATOM 759 C C . LEU A 1 92 ? -2.881 2.031 8.060 1.00 90.62 92 LEU A C 1
ATOM 761 O O . LEU A 1 92 ? -3.639 1.795 9.001 1.00 90.62 92 LEU A O 1
ATOM 765 N N . PHE A 1 93 ? -1.634 1.565 8.045 1.00 89.69 93 PHE A N 1
ATOM 766 C CA . PHE A 1 93 ? -1.090 0.760 9.135 1.00 89.69 93 PHE A CA 1
ATOM 767 C C . PHE A 1 93 ? -0.988 1.554 10.448 1.00 89.69 93 PHE A C 1
ATOM 769 O O . PHE A 1 93 ? -1.443 1.100 11.496 1.00 89.69 93 PHE A O 1
ATOM 776 N N . PHE A 1 94 ? -0.453 2.775 10.411 1.00 91.44 94 PHE A N 1
ATOM 777 C CA . PHE A 1 94 ? -0.324 3.586 11.626 1.00 91.44 94 PHE A CA 1
ATOM 778 C C . PHE A 1 94 ? -1.668 4.067 12.174 1.00 91.44 94 PHE A C 1
ATOM 780 O O . PHE A 1 94 ? -1.849 4.116 13.390 1.00 91.44 94 PHE A O 1
ATOM 787 N N . THR A 1 95 ? -2.625 4.394 11.304 1.00 89.31 95 THR A N 1
ATOM 788 C CA . THR A 1 95 ? -3.971 4.796 11.739 1.00 89.31 95 THR A CA 1
ATOM 789 C C . THR A 1 95 ? -4.700 3.656 12.447 1.00 89.31 95 THR A C 1
ATOM 791 O O . THR A 1 95 ? -5.262 3.878 13.519 1.00 89.31 95 THR A O 1
ATOM 794 N N . THR A 1 96 ? -4.631 2.424 11.933 1.00 87.00 96 THR A N 1
ATOM 795 C CA . THR A 1 96 ? -5.209 1.258 12.628 1.00 87.00 96 THR A CA 1
ATOM 796 C C . THR A 1 96 ? -4.523 0.979 13.963 1.00 87.00 96 THR A C 1
ATOM 798 O O . THR A 1 96 ? -5.209 0.800 14.971 1.00 87.00 96 THR A O 1
ATOM 801 N N . ALA A 1 97 ? -3.189 1.034 14.018 1.00 88.19 97 ALA A N 1
ATOM 802 C CA . ALA A 1 97 ? -2.443 0.881 15.266 1.00 88.19 97 ALA A CA 1
ATOM 803 C C . ALA A 1 97 ? -2.839 1.938 16.315 1.00 88.19 97 ALA A C 1
ATOM 805 O O . ALA A 1 97 ? -3.057 1.602 17.480 1.00 88.19 97 ALA A O 1
ATOM 806 N N . ALA A 1 98 ? -2.997 3.201 15.905 1.00 89.50 98 ALA A N 1
ATOM 807 C CA . ALA A 1 98 ? -3.431 4.283 16.786 1.00 89.50 98 ALA A CA 1
ATOM 808 C C . ALA A 1 98 ? -4.856 4.066 17.320 1.00 89.50 98 ALA A C 1
ATOM 810 O O . ALA A 1 98 ? -5.093 4.263 18.511 1.00 89.50 98 ALA A O 1
ATOM 811 N N . ILE A 1 99 ? -5.791 3.613 16.474 1.00 86.94 99 ILE A N 1
ATOM 812 C CA . ILE A 1 99 ? -7.165 3.289 16.892 1.00 86.94 99 ILE A CA 1
ATOM 813 C C . ILE A 1 99 ? -7.159 2.150 17.915 1.00 86.94 99 ILE A C 1
ATOM 815 O O . ILE A 1 99 ? -7.824 2.258 18.944 1.00 86.94 99 ILE A O 1
ATOM 819 N N . ILE A 1 100 ? -6.390 1.084 17.676 1.00 86.00 100 ILE A N 1
ATOM 820 C CA . ILE A 1 100 ? -6.286 -0.056 18.598 1.00 86.00 100 ILE A CA 1
ATOM 821 C C . ILE A 1 100 ? -5.696 0.389 19.942 1.00 86.00 100 ILE A C 1
ATOM 823 O O . ILE A 1 100 ? -6.272 0.087 20.987 1.00 86.00 100 ILE A O 1
ATOM 827 N N . LEU A 1 101 ? -4.597 1.151 19.934 1.00 89.25 101 LEU A N 1
ATOM 828 C CA . LEU A 1 101 ? -3.989 1.700 21.152 1.00 89.25 101 LEU A CA 1
ATOM 829 C C . LEU A 1 101 ? -4.970 2.586 21.922 1.00 89.25 101 LEU A C 1
ATOM 831 O O . LEU A 1 101 ? -5.115 2.436 23.134 1.00 89.25 101 LEU A O 1
ATOM 835 N N . TRP A 1 102 ? -5.685 3.465 21.222 1.00 87.00 102 TRP A N 1
ATOM 836 C CA . TRP A 1 102 ? -6.705 4.314 21.824 1.00 87.00 102 TRP A CA 1
ATOM 837 C C . TRP A 1 102 ? -7.830 3.494 22.466 1.00 87.00 102 TRP A C 1
ATOM 839 O O . TRP A 1 102 ? -8.217 3.763 23.603 1.00 87.00 102 TRP A O 1
ATOM 849 N N . CYS A 1 103 ? -8.320 2.460 21.775 1.00 81.75 103 CYS A N 1
ATOM 850 C CA . CYS A 1 103 ? -9.345 1.561 22.302 1.00 81.75 103 CYS A CA 1
ATOM 851 C C . CYS A 1 103 ? -8.852 0.802 23.543 1.00 81.75 103 CYS A C 1
ATOM 853 O O . CYS A 1 103 ? -9.575 0.719 24.533 1.00 81.75 103 CYS A O 1
ATOM 855 N N . MET A 1 104 ? -7.615 0.294 23.534 1.00 84.25 104 MET A N 1
ATOM 856 C CA . MET A 1 104 ? -7.032 -0.391 24.694 1.00 84.25 104 MET A CA 1
ATOM 857 C C . MET A 1 104 ? -6.875 0.544 25.896 1.00 84.25 104 MET A C 1
ATOM 859 O O . MET A 1 104 ? -7.212 0.156 27.013 1.00 84.25 104 MET A O 1
ATOM 863 N N . LEU A 1 105 ? -6.416 1.782 25.679 1.00 86.94 105 LEU A N 1
ATOM 864 C CA . LEU A 1 105 ? -6.296 2.784 26.740 1.00 86.94 105 LEU A CA 1
ATOM 865 C C . LEU A 1 105 ? -7.660 3.123 27.347 1.00 86.94 105 LEU A C 1
ATOM 867 O O . LEU A 1 105 ? -7.789 3.151 28.566 1.00 86.94 105 LEU A O 1
ATOM 871 N N . GLN A 1 106 ? -8.686 3.327 26.520 1.00 83.06 106 GLN A N 1
ATOM 872 C CA . GLN A 1 106 ? -10.055 3.572 26.987 1.00 83.06 106 GLN A CA 1
ATOM 873 C C . GLN A 1 106 ? -10.569 2.433 27.874 1.00 83.06 106 GLN A C 1
ATOM 875 O O . GLN A 1 106 ? -11.041 2.682 28.981 1.00 83.06 106 GLN A O 1
ATOM 880 N N . ILE A 1 107 ? -10.417 1.187 27.417 1.00 81.38 107 ILE A N 1
ATOM 881 C CA . ILE A 1 107 ? -10.834 -0.002 28.169 1.00 81.38 107 ILE A CA 1
ATOM 882 C C . ILE A 1 107 ? -10.078 -0.086 29.500 1.00 81.38 107 ILE A C 1
ATOM 884 O O . ILE A 1 107 ? -10.692 -0.264 30.548 1.00 81.38 107 ILE A O 1
ATOM 888 N N . PHE A 1 108 ? -8.755 0.096 29.484 1.00 82.38 108 PHE A N 1
ATOM 889 C CA . PHE A 1 108 ? -7.934 0.076 30.696 1.00 82.38 108 PHE A CA 1
ATOM 890 C C . PHE A 1 108 ? -8.373 1.143 31.711 1.00 82.38 108 PHE A C 1
ATOM 892 O O . PHE A 1 108 ? -8.465 0.870 32.907 1.00 82.38 108 PHE A O 1
ATOM 899 N N . TRP A 1 109 ? -8.693 2.348 31.238 1.00 83.62 109 TRP A N 1
ATOM 900 C CA . TRP A 1 109 ? -9.195 3.433 32.080 1.00 83.62 109 TRP A CA 1
ATOM 901 C C . TRP A 1 109 ? -10.582 3.151 32.664 1.00 83.62 109 TRP A C 1
ATOM 903 O O . TRP A 1 109 ? -10.839 3.542 33.802 1.00 83.62 109 TRP A O 1
ATOM 913 N N . GLU A 1 110 ? -11.471 2.486 31.921 1.00 82.12 110 GLU A N 1
ATOM 914 C CA . GLU A 1 110 ? -12.769 2.045 32.447 1.00 82.12 110 GLU A CA 1
ATOM 915 C C . GLU A 1 110 ? -12.602 0.979 33.537 1.00 82.12 110 GLU A C 1
ATOM 917 O O . GLU A 1 110 ? -13.232 1.093 34.587 1.00 82.12 110 GLU A O 1
ATOM 922 N N . PHE A 1 111 ? -11.712 -0.000 33.341 1.00 78.19 111 PHE A N 1
ATOM 923 C CA . PHE A 1 111 ? -11.423 -1.025 34.352 1.00 78.19 111 PHE A CA 1
ATOM 924 C C . PHE A 1 111 ? -10.785 -0.450 35.619 1.00 78.19 111 PHE A C 1
ATOM 926 O O . PHE A 1 111 ? -11.152 -0.863 36.709 1.00 78.19 111 PHE A O 1
ATOM 933 N N . ASN A 1 112 ? -9.870 0.516 35.498 1.00 79.12 112 ASN A N 1
ATOM 934 C CA . ASN A 1 112 ? -9.200 1.119 36.656 1.00 79.12 112 ASN A CA 1
ATOM 935 C C . ASN A 1 112 ? -10.097 2.088 37.456 1.00 79.12 112 ASN A C 1
ATOM 937 O O . ASN A 1 112 ? -9.731 2.520 38.546 1.00 79.12 112 ASN A O 1
ATOM 941 N N . LYS A 1 113 ? -11.249 2.484 36.900 1.00 70.12 113 LYS A N 1
ATOM 942 C CA . LYS A 1 113 ? -12.269 3.288 37.594 1.00 70.12 113 LYS A CA 1
ATOM 943 C C . LYS A 1 113 ? -13.338 2.446 38.296 1.00 70.12 113 LYS A C 1
ATOM 945 O O . LYS A 1 113 ? -14.114 3.028 39.056 1.00 70.12 113 LYS A O 1
ATOM 950 N N . SER A 1 114 ? -13.425 1.148 37.995 1.00 52.34 114 SER A N 1
ATOM 951 C CA . SER A 1 114 ? -14.357 0.209 38.632 1.00 52.34 114 SER A CA 1
ATOM 952 C C . SER A 1 114 ? -13.744 -0.447 39.860 1.00 52.34 114 SER A C 1
ATOM 954 O O . SER A 1 114 ? -14.570 -0.932 40.665 1.00 52.34 114 SER A O 1
#

InterPro domains:
  IPR019428 7TM GPCR, serpentine receptor class r (Str) [PF10326] (9-113)

Solvent-accessible surface area (backbone atoms only — not comparable to full-atom values): 6626 Å² total; per-residue (Å²): 130,86,82,59,67,67,60,57,51,53,51,50,52,51,52,52,48,52,52,41,55,50,48,48,53,50,33,47,59,64,38,30,50,61,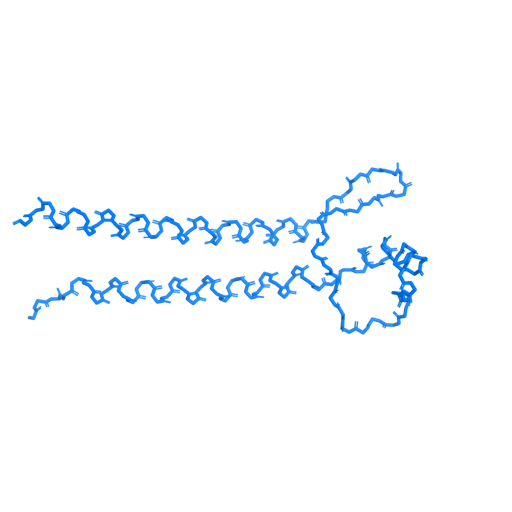47,73,68,59,43,63,68,44,24,63,58,38,32,72,78,68,69,40,76,58,83,54,82,91,63,99,61,74,43,74,76,60,60,59,46,71,45,98,87,69,46,82,43,70,39,65,70,37,52,50,35,50,52,50,52,52,51,49,52,53,51,51,51,50,51,51,52,50,51,51,50,51,52,52,54,54,60,76,73,106